Protein AF-K2IH68-F1 (afdb_monomer_lite)

Radius of gyration: 15.51 Å; chains: 1; bounding box: 39×21×40 Å

Secondary structure (DSSP, 8-state):
--HHHHHHHHHHHHHHHHHHHGGGTTPPTTSSPPP-S---BTTTTBPTT---HHHHHHHHHHHHHHHHTS--HHHHHHHHHHHHHH-

pLDDT: mean 97.51, std 4.26, range [61.75, 98.88]

Organism: NCBI:txid745411

InterPro domains:
  IPR005502 ADP-ribosylation/Crystallin J1 [PF03747] (9-85)
  IPR036705 ADP-ribosylation/Crystallin J1 superfamily [G3DSA:1.10.4080.10] (2-87)
  IPR036705 ADP-ribosylation/Crystallin J1 superfamily [SSF101478] (3-87)
  IPR050792 ADP-ribosylglycohydrolase-like [PTHR16222] (4-84)

Structure (mmCIF, N/CA/C/O backbone):
data_AF-K2IH68-F1
#
_entry.id   AF-K2IH68-F1
#
loop_
_atom_site.group_PDB
_atom_site.id
_atom_site.type_symbol
_atom_site.label_atom_id
_atom_site.label_alt_id
_atom_site.label_comp_id
_atom_site.label_asym_id
_atom_site.label_entity_id
_atom_site.label_seq_id
_atom_site.pdbx_PDB_ins_code
_atom_site.Cartn_x
_atom_site.Cartn_y
_atom_site.Cartn_z
_atom_site.occupancy
_atom_site.B_iso_or_equiv
_atom_site.auth_seq_id
_atom_site.auth_comp_id
_atom_site.auth_asym_id
_atom_site.auth_atom_id
_atom_site.pdbx_PDB_model_num
ATOM 1 N N . MET A 1 1 ? -23.560 4.672 -12.171 1.00 61.75 1 MET A N 1
ATOM 2 C CA . MET A 1 1 ? -22.337 4.285 -11.439 1.00 61.75 1 MET A CA 1
ATOM 3 C C . MET A 1 1 ? -22.559 4.640 -9.980 1.00 61.75 1 MET A C 1
ATOM 5 O O . MET A 1 1 ? -22.747 5.817 -9.687 1.00 61.75 1 MET A O 1
ATOM 9 N N . TYR A 1 2 ? -22.707 3.633 -9.123 1.00 87.19 2 TYR A N 1
ATOM 10 C CA . TYR A 1 2 ? -23.107 3.801 -7.723 1.00 87.19 2 TYR A CA 1
ATOM 11 C C . TYR A 1 2 ? -21.947 4.378 -6.893 1.00 87.19 2 TYR A C 1
ATOM 13 O O . TYR A 1 2 ? -20.786 4.223 -7.258 1.00 87.19 2 TYR A O 1
ATOM 21 N N . MET A 1 3 ? -22.243 5.093 -5.804 1.00 94.62 3 MET A N 1
ATOM 22 C CA . MET A 1 3 ? -21.218 5.718 -4.950 1.00 94.62 3 MET A CA 1
ATOM 23 C C . MET A 1 3 ? -20.242 4.687 -4.360 1.00 94.62 3 MET A C 1
ATOM 25 O O . MET A 1 3 ? -19.050 4.959 -4.258 1.00 94.62 3 MET A O 1
ATOM 29 N N . GLU A 1 4 ? -20.744 3.490 -4.057 1.00 96.06 4 GLU A N 1
ATOM 30 C CA . GLU A 1 4 ? -19.962 2.345 -3.580 1.00 96.06 4 GLU A CA 1
ATOM 31 C C . GLU A 1 4 ? -18.881 1.921 -4.579 1.00 96.06 4 GLU A C 1
ATOM 33 O O . GLU A 1 4 ? -17.737 1.724 -4.190 1.00 96.06 4 GLU A O 1
ATOM 38 N N . ASP A 1 5 ? -19.212 1.873 -5.872 1.00 97.94 5 ASP A N 1
ATOM 39 C CA . ASP A 1 5 ? -18.276 1.511 -6.944 1.00 97.94 5 ASP A CA 1
ATOM 40 C C . ASP A 1 5 ? -17.112 2.511 -7.041 1.00 97.94 5 ASP A C 1
ATOM 42 O O . ASP A 1 5 ? -15.952 2.133 -7.181 1.00 97.94 5 ASP A O 1
ATOM 46 N N . ARG A 1 6 ? -17.398 3.807 -6.853 1.00 97.44 6 ARG A N 1
ATOM 47 C CA . ARG A 1 6 ? -16.359 4.849 -6.791 1.00 97.44 6 ARG A CA 1
ATOM 48 C C . ARG A 1 6 ? -15.464 4.700 -5.563 1.00 97.44 6 ARG A C 1
ATOM 50 O O . ARG A 1 6 ? -14.254 4.859 -5.683 1.00 97.44 6 ARG A O 1
ATOM 57 N N . ALA A 1 7 ? -16.049 4.432 -4.397 1.00 97.00 7 ALA A N 1
ATOM 58 C CA . ALA A 1 7 ? -15.300 4.289 -3.151 1.00 97.00 7 ALA A CA 1
ATOM 59 C C . ALA A 1 7 ? -14.417 3.031 -3.163 1.00 97.00 7 ALA A C 1
ATOM 61 O O . ALA A 1 7 ? -13.227 3.110 -2.862 1.00 97.00 7 ALA A O 1
ATOM 62 N N . ALA A 1 8 ? -14.975 1.893 -3.584 1.00 97.88 8 ALA A N 1
ATOM 63 C CA . ALA A 1 8 ? -14.234 0.650 -3.754 1.00 97.88 8 ALA A CA 1
ATOM 64 C C . ALA A 1 8 ? -13.138 0.803 -4.815 1.00 97.88 8 ALA A C 1
ATOM 66 O O . ALA A 1 8 ? -11.987 0.455 -4.563 1.00 97.88 8 ALA A O 1
ATOM 67 N N . GLY A 1 9 ? -13.466 1.399 -5.965 1.00 98.31 9 GLY A N 1
ATOM 68 C CA . GLY A 1 9 ? -12.510 1.667 -7.034 1.00 98.31 9 GLY A CA 1
ATOM 69 C C . GLY A 1 9 ? -11.358 2.578 -6.608 1.00 98.31 9 GLY A C 1
ATOM 70 O O . GLY A 1 9 ? -10.241 2.377 -7.069 1.00 98.31 9 GLY A O 1
ATOM 71 N N . ALA A 1 10 ? -11.582 3.534 -5.701 1.00 98.38 10 ALA A N 1
ATOM 72 C CA . ALA A 1 10 ? -10.513 4.379 -5.172 1.00 98.38 10 ALA A CA 1
ATOM 73 C C . ALA A 1 10 ? -9.517 3.586 -4.308 1.00 98.38 10 ALA A C 1
ATOM 75 O O . ALA A 1 10 ? -8.311 3.706 -4.509 1.00 98.38 10 ALA A O 1
ATOM 76 N N . LEU A 1 11 ? -10.006 2.753 -3.382 1.00 98.50 11 LEU A N 1
ATOM 77 C CA . LEU A 1 11 ? -9.134 1.967 -2.502 1.00 98.50 11 LEU A CA 1
ATOM 78 C C . LEU A 1 11 ? -8.437 0.823 -3.253 1.00 98.50 11 LEU A C 1
ATOM 80 O O . LEU A 1 11 ? -7.237 0.624 -3.097 1.00 98.50 11 LEU A O 1
ATOM 84 N N . VAL A 1 12 ? -9.167 0.099 -4.104 1.00 98.62 12 VAL A N 1
ATOM 85 C CA . VAL A 1 12 ? -8.586 -0.962 -4.940 1.00 98.62 12 VAL A CA 1
ATOM 86 C C . VAL A 1 12 ? -7.637 -0.366 -5.978 1.00 98.62 12 VAL A C 1
ATOM 88 O O . VAL A 1 12 ? -6.567 -0.913 -6.212 1.00 98.62 12 VAL A O 1
ATOM 91 N N . GLY A 1 13 ? -7.987 0.775 -6.573 1.00 98.75 13 GLY A N 1
ATOM 92 C CA . GLY A 1 13 ? -7.143 1.482 -7.533 1.00 98.75 13 GLY A CA 1
ATOM 93 C C . GLY A 1 13 ? -5.824 1.969 -6.935 1.00 98.75 13 GLY A C 1
ATOM 94 O O . GLY A 1 13 ? -4.813 1.917 -7.628 1.00 98.75 13 GLY A O 1
ATOM 95 N N . LEU A 1 14 ? -5.814 2.372 -5.657 1.00 98.88 14 LEU A N 1
ATOM 96 C CA . LEU A 1 14 ? -4.582 2.657 -4.913 1.00 98.88 14 LEU A CA 1
ATOM 97 C C . LEU A 1 14 ? -3.676 1.421 -4.892 1.00 98.88 14 LEU A C 1
ATOM 99 O O . LEU A 1 14 ? -2.544 1.505 -5.354 1.00 98.88 14 LEU A O 1
ATOM 103 N N . ALA A 1 15 ? -4.198 0.269 -4.460 1.00 98.81 15 ALA A N 1
ATOM 104 C CA . ALA A 1 15 ? -3.415 -0.966 -4.380 1.00 98.81 15 ALA A CA 1
ATOM 105 C C . ALA A 1 15 ? -2.955 -1.490 -5.749 1.00 98.81 15 ALA A C 1
ATOM 107 O O . ALA A 1 15 ? -1.848 -2.004 -5.888 1.00 98.81 15 ALA A O 1
ATOM 108 N N . VAL A 1 16 ?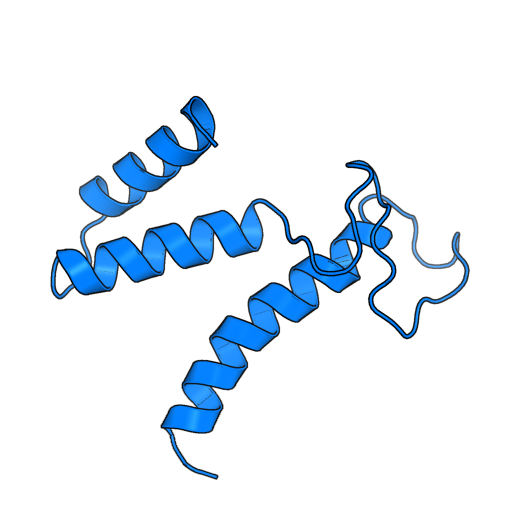 -3.785 -1.337 -6.786 1.00 98.81 16 VAL A N 1
ATOM 109 C CA . VAL A 1 16 ? -3.412 -1.681 -8.166 1.00 98.81 16 VAL A CA 1
ATOM 110 C C . VAL A 1 16 ? -2.295 -0.768 -8.671 1.00 98.81 16 VAL A C 1
ATOM 112 O O . VAL A 1 16 ? -1.353 -1.253 -9.293 1.00 98.81 16 VAL A O 1
ATOM 115 N N . GLY A 1 17 ? -2.389 0.540 -8.419 1.00 98.69 17 GLY A N 1
ATOM 116 C CA . GLY A 1 17 ? -1.369 1.508 -8.819 1.00 98.69 17 GLY A CA 1
ATOM 117 C C . GLY A 1 17 ? -0.030 1.266 -8.129 1.00 98.69 17 GLY A C 1
ATOM 118 O O . GLY A 1 17 ? 0.999 1.283 -8.797 1.00 98.69 17 GLY A O 1
ATOM 119 N N . ASP A 1 18 ? -0.065 0.977 -6.831 1.00 98.81 18 ASP A N 1
ATOM 120 C CA . ASP A 1 18 ? 1.083 0.582 -6.011 1.00 98.81 18 ASP A CA 1
ATOM 121 C C . ASP A 1 18 ? 1.764 -0.682 -6.583 1.00 98.81 18 ASP A C 1
ATOM 123 O O . ASP A 1 18 ? 2.908 -0.627 -7.043 1.00 98.81 18 ASP A O 1
ATOM 127 N N . ALA A 1 19 ? 1.019 -1.787 -6.716 1.00 98.75 19 ALA A N 1
ATOM 128 C CA . ALA A 1 19 ? 1.547 -3.064 -7.208 1.00 98.75 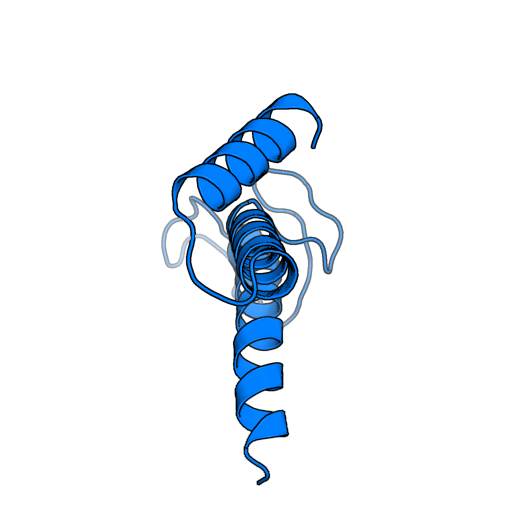19 ALA A CA 1
ATOM 129 C C . ALA A 1 19 ? 2.115 -3.007 -8.642 1.00 98.75 19 ALA A C 1
ATOM 131 O O . ALA A 1 19 ? 3.046 -3.742 -8.972 1.00 98.75 19 ALA A O 1
ATOM 132 N N . VAL A 1 20 ? 1.558 -2.165 -9.521 1.00 98.56 20 VAL A N 1
ATOM 133 C CA . VAL A 1 20 ? 2.107 -1.946 -10.874 1.00 98.56 20 VAL A CA 1
ATOM 134 C C . VAL A 1 20 ? 3.310 -1.000 -10.834 1.00 98.56 20 VAL A C 1
ATOM 136 O O . VAL A 1 20 ? 4.277 -1.196 -11.569 1.00 98.56 20 VAL A O 1
ATOM 139 N N . GLY A 1 21 ? 3.256 0.041 -10.004 1.00 98.12 21 GLY A N 1
ATOM 140 C CA . GLY A 1 21 ? 4.271 1.087 -9.930 1.00 98.12 21 GLY A CA 1
ATOM 141 C C . GLY A 1 21 ? 5.595 0.604 -9.346 1.00 98.12 21 GLY A C 1
ATOM 142 O O . GLY A 1 21 ? 6.649 0.949 -9.883 1.00 98.12 21 GLY A O 1
ATOM 143 N N . THR A 1 22 ? 5.550 -0.237 -8.309 1.00 98.12 22 THR A N 1
ATOM 144 C CA . THR A 1 22 ? 6.754 -0.727 -7.612 1.00 98.12 22 THR A CA 1
ATOM 145 C C . THR A 1 22 ? 7.713 -1.501 -8.527 1.00 98.12 22 THR A C 1
ATOM 147 O O . THR A 1 22 ? 8.929 -1.457 -8.345 1.00 98.12 22 THR A O 1
ATOM 150 N N . THR A 1 23 ? 7.209 -2.126 -9.601 1.00 98.38 23 THR A N 1
ATOM 151 C CA . THR A 1 23 ? 8.037 -2.784 -10.629 1.00 98.38 23 THR A CA 1
ATOM 152 C C . THR A 1 23 ? 9.132 -1.869 -11.190 1.00 98.38 23 THR A C 1
ATOM 154 O O . THR A 1 23 ? 10.211 -2.351 -11.534 1.00 98.38 23 THR A O 1
ATOM 157 N N . LEU A 1 24 ? 8.857 -0.567 -11.303 1.00 98.06 24 LEU A N 1
ATOM 158 C CA . LEU A 1 24 ? 9.748 0.438 -11.893 1.00 98.06 24 LEU A CA 1
ATOM 159 C C . LEU A 1 24 ? 10.228 1.465 -10.863 1.00 98.06 24 LEU A C 1
ATOM 161 O O . LEU A 1 24 ? 10.655 2.567 -11.215 1.00 98.06 24 LEU A O 1
ATOM 165 N N . GLU A 1 25 ? 10.123 1.138 -9.582 1.00 97.81 25 GLU A N 1
ATOM 166 C CA . GLU A 1 25 ? 10.566 2.023 -8.520 1.00 97.81 25 GLU A CA 1
ATOM 167 C C . GLU A 1 25 ? 12.074 2.286 -8.624 1.00 97.81 25 GLU A C 1
ATOM 169 O O . GLU A 1 25 ? 12.867 1.383 -8.887 1.00 97.81 25 GLU A O 1
ATOM 174 N N . PHE A 1 26 ? 12.458 3.554 -8.451 1.00 97.25 26 PHE A N 1
ATOM 175 C CA . PHE A 1 26 ? 13.822 4.073 -8.636 1.00 97.25 26 PHE A CA 1
ATOM 176 C C . PHE A 1 26 ? 14.377 4.038 -10.073 1.00 97.25 26 PHE A C 1
ATOM 178 O O . PHE A 1 26 ? 15.504 4.489 -10.294 1.00 97.25 26 PHE A O 1
ATOM 185 N N . GLU A 1 27 ? 13.601 3.601 -11.067 1.00 97.56 27 GLU A N 1
ATOM 186 C CA . GLU A 1 27 ? 14.018 3.652 -12.468 1.00 97.56 27 GLU A CA 1
ATOM 187 C C . GLU A 1 27 ? 13.932 5.064 -13.056 1.00 97.56 27 GLU A C 1
ATOM 189 O O . GLU A 1 27 ? 13.036 5.866 -12.766 1.00 97.56 27 GLU A O 1
ATOM 194 N N . THR A 1 28 ? 14.861 5.374 -13.960 1.00 97.81 28 THR A N 1
ATOM 195 C CA . THR A 1 28 ? 14.817 6.639 -14.697 1.00 97.81 28 THR A CA 1
ATOM 196 C C . THR A 1 28 ? 13.781 6.549 -15.814 1.00 97.81 28 THR A C 1
ATOM 198 O O . THR A 1 28 ? 13.695 5.573 -16.552 1.00 97.81 28 THR A O 1
ATOM 201 N N . ARG A 1 29 ? 12.978 7.596 -16.011 1.00 96.88 29 ARG A N 1
ATOM 202 C CA . ARG A 1 29 ? 12.003 7.615 -17.112 1.00 96.88 29 ARG A CA 1
ATOM 203 C C . ARG A 1 29 ? 12.696 7.346 -18.458 1.00 96.88 29 ARG A C 1
ATOM 205 O O . ARG A 1 29 ? 13.549 8.122 -18.876 1.00 96.88 29 ARG A O 1
ATOM 212 N N . GLY A 1 30 ? 12.275 6.284 -19.148 1.00 96.94 30 GLY A N 1
ATOM 213 C CA . GLY A 1 30 ? 12.821 5.885 -20.450 1.00 96.94 30 GLY A CA 1
ATOM 214 C C . GLY A 1 30 ? 14.043 4.95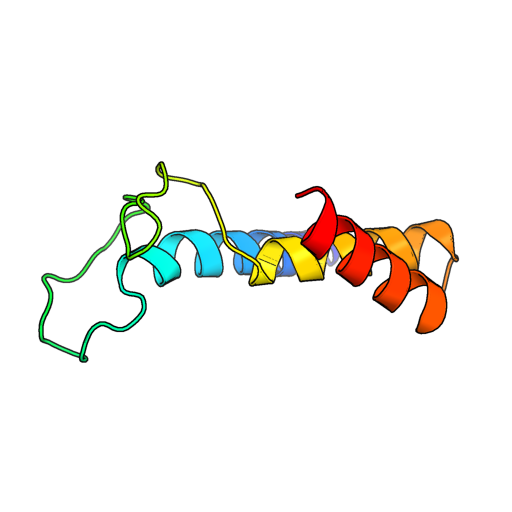8 -20.395 1.00 96.94 30 GLY A C 1
ATOM 215 O O . GLY A 1 30 ? 14.530 4.586 -21.459 1.00 96.94 30 GLY A O 1
ATOM 216 N N . SER A 1 31 ? 14.527 4.561 -19.207 1.00 97.44 31 SER A N 1
ATOM 217 C CA . SER A 1 31 ? 15.592 3.548 -19.066 1.00 97.44 31 SER A CA 1
ATOM 218 C C . SER A 1 31 ? 15.090 2.107 -19.181 1.00 97.44 31 SER A C 1
ATOM 220 O O . SER A 1 31 ? 15.895 1.193 -19.330 1.00 97.44 31 SER A O 1
ATOM 222 N N . PHE A 1 32 ? 13.774 1.897 -19.130 1.00 96.44 32 PHE A N 1
ATOM 223 C CA . PHE A 1 32 ? 13.138 0.585 -19.056 1.00 96.44 32 PHE A CA 1
ATOM 224 C C . PHE A 1 32 ? 12.193 0.329 -20.237 1.00 96.44 32 PHE A C 1
ATOM 226 O O . PHE A 1 32 ? 11.692 1.253 -20.883 1.00 96.44 32 PHE A O 1
ATOM 233 N N . THR A 1 33 ? 11.911 -0.951 -20.497 1.00 96.12 33 THR A N 1
ATOM 234 C CA . THR A 1 33 ? 10.846 -1.339 -21.435 1.00 96.12 33 THR A CA 1
ATOM 235 C C . THR A 1 33 ? 9.490 -1.064 -20.784 1.00 96.12 33 THR A C 1
ATOM 237 O O . THR A 1 33 ? 9.282 -1.534 -19.665 1.00 96.12 33 THR A O 1
ATOM 240 N N . PRO A 1 34 ? 8.565 -0.331 -21.435 1.00 96.69 34 PRO A N 1
ATOM 241 C CA . PRO A 1 34 ? 7.260 -0.035 -20.856 1.00 96.69 34 PRO A CA 1
ATOM 242 C C . PRO A 1 34 ? 6.522 -1.301 -20.417 1.00 96.69 34 PRO A C 1
ATOM 244 O O . PRO A 1 34 ? 6.381 -2.241 -21.199 1.00 96.69 34 PRO A O 1
ATOM 247 N N . ILE A 1 35 ? 6.027 -1.297 -19.182 1.00 97.25 35 ILE A N 1
ATOM 248 C CA . ILE A 1 35 ? 5.146 -2.346 -18.671 1.00 97.25 35 ILE A CA 1
ATOM 249 C C . ILE A 1 35 ? 3.691 -1.992 -18.984 1.00 97.25 35 ILE A C 1
ATOM 251 O O . ILE A 1 35 ? 3.298 -0.825 -18.949 1.00 97.25 35 ILE A O 1
ATOM 255 N N . THR A 1 36 ? 2.893 -3.006 -19.301 1.00 97.56 36 THR A N 1
ATOM 256 C CA . THR A 1 36 ? 1.458 -2.861 -19.600 1.00 97.56 36 THR A CA 1
ATOM 257 C C . THR A 1 36 ? 0.593 -3.809 -18.776 1.00 97.56 36 THR A C 1
ATOM 259 O O . THR A 1 36 ? -0.601 -3.918 -19.034 1.00 97.56 36 THR A O 1
ATOM 262 N N . ASP A 1 37 ? 1.201 -4.523 -17.829 1.00 98.38 37 ASP A N 1
ATOM 263 C CA . ASP A 1 37 ? 0.555 -5.519 -16.983 1.00 98.38 37 ASP A CA 1
ATOM 264 C C . ASP A 1 37 ? 1.231 -5.552 -15.604 1.00 98.38 37 ASP A C 1
ATOM 266 O O . ASP A 1 37 ? 2.295 -4.961 -15.395 1.00 98.38 37 ASP A O 1
ATOM 270 N N . MET A 1 38 ? 0.610 -6.249 -14.664 1.00 98.50 38 MET A N 1
ATOM 271 C CA . MET A 1 38 ? 1.087 -6.447 -13.305 1.00 98.50 38 MET A CA 1
ATOM 272 C C . MET A 1 38 ? 2.094 -7.601 -13.266 1.00 98.50 38 MET A C 1
ATOM 274 O O . MET A 1 38 ? 1.722 -8.769 -13.186 1.00 98.50 38 MET A O 1
ATOM 278 N N . VAL A 1 39 ? 3.385 -7.271 -13.336 1.00 98.31 39 VAL A N 1
ATOM 279 C CA . VAL A 1 39 ? 4.463 -8.265 -13.509 1.00 98.31 39 VAL A CA 1
ATOM 280 C C . VAL A 1 39 ? 5.298 -8.5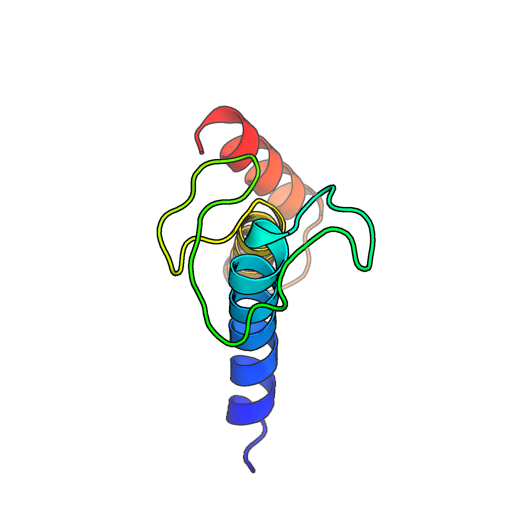28 -12.249 1.00 98.31 39 VAL A C 1
ATOM 282 O O . VAL A 1 39 ? 6.093 -9.466 -12.242 1.00 98.31 39 VAL A O 1
ATOM 285 N N . GLY A 1 40 ? 5.112 -7.748 -11.178 1.00 98.31 40 GLY A N 1
ATOM 286 C CA . GLY A 1 40 ? 5.922 -7.848 -9.956 1.00 98.31 40 GLY A CA 1
ATOM 287 C C . GLY A 1 40 ? 7.363 -7.365 -10.170 1.00 98.31 40 GLY A C 1
ATOM 288 O O . GLY A 1 40 ? 7.610 -6.455 -10.960 1.00 98.31 40 GLY A O 1
ATOM 289 N N . GLY A 1 41 ? 8.331 -7.966 -9.481 1.00 97.94 41 GLY A N 1
ATOM 290 C CA . GLY A 1 41 ? 9.745 -7.605 -9.563 1.00 97.94 41 GLY A CA 1
ATOM 291 C C . GLY A 1 41 ? 10.079 -6.369 -8.730 1.00 97.94 41 GLY A C 1
ATOM 292 O O . GLY A 1 41 ? 9.818 -6.345 -7.527 1.00 97.94 41 GLY A O 1
ATOM 293 N N . GLY A 1 42 ? 10.700 -5.373 -9.365 1.00 97.19 42 GLY A N 1
ATOM 294 C CA . GLY A 1 42 ? 11.147 -4.157 -8.690 1.00 97.19 42 GLY A CA 1
ATOM 295 C C . GLY A 1 42 ? 12.282 -4.396 -7.680 1.00 97.19 42 GLY A C 1
ATOM 296 O O . GLY A 1 42 ? 12.848 -5.495 -7.606 1.00 97.19 42 GLY A O 1
ATOM 297 N N . PRO A 1 43 ? 12.626 -3.375 -6.878 1.00 97.94 43 PRO A N 1
ATOM 298 C CA . PRO A 1 43 ? 13.720 -3.446 -5.907 1.00 97.94 43 PRO A CA 1
ATOM 299 C C . PRO A 1 43 ? 13.490 -4.500 -4.811 1.00 97.94 43 PRO A C 1
ATOM 301 O O . PRO A 1 43 ? 14.453 -5.006 -4.235 1.00 97.94 43 PRO A O 1
ATOM 304 N N . PHE A 1 44 ? 12.233 -4.866 -4.555 1.00 97.62 44 PHE A N 1
ATOM 305 C CA . PHE A 1 44 ? 11.839 -5.799 -3.497 1.00 97.62 44 PHE A CA 1
ATOM 306 C C . PHE A 1 44 ? 11.565 -7.231 -3.991 1.00 97.62 44 PHE A C 1
ATOM 308 O O . PHE A 1 44 ? 11.220 -8.090 -3.185 1.00 97.62 44 PHE A O 1
ATOM 315 N N . GLN A 1 45 ? 11.737 -7.512 -5.291 1.00 97.81 45 GLN A N 1
ATOM 316 C CA . GLN A 1 45 ? 11.499 -8.833 -5.904 1.00 97.81 45 GLN A CA 1
ATOM 317 C C . GLN A 1 45 ? 10.098 -9.401 -5.619 1.00 97.81 45 GLN A C 1
ATOM 319 O O . GLN A 1 45 ? 9.928 -10.585 -5.318 1.00 97.81 45 GLN A O 1
ATOM 324 N N . LEU A 1 46 ? 9.088 -8.543 -5.723 1.00 98.44 46 LEU A N 1
ATOM 325 C CA . LEU A 1 46 ? 7.704 -8.884 -5.426 1.00 98.44 46 LEU A CA 1
ATOM 326 C C . LEU A 1 46 ? 7.116 -9.860 -6.452 1.00 98.44 46 LEU A C 1
ATOM 328 O O . LEU A 1 46 ? 7.441 -9.838 -7.640 1.00 98.44 46 LEU A O 1
ATOM 332 N N . GLN A 1 47 ? 6.196 -10.705 -6.006 1.00 98.62 47 GLN A N 1
ATOM 333 C CA . GLN A 1 47 ? 5.312 -11.457 -6.889 1.00 98.62 47 GLN A CA 1
ATOM 334 C C . GLN A 1 47 ? 4.267 -10.519 -7.505 1.00 98.62 47 GLN A C 1
ATOM 336 O O . GLN A 1 47 ? 3.868 -9.526 -6.897 1.00 98.62 47 GLN A O 1
ATOM 341 N N . ALA A 1 48 ? 3.786 -10.848 -8.705 1.00 98.50 48 ALA A N 1
ATOM 342 C CA . ALA A 1 48 ? 2.702 -10.106 -9.341 1.00 98.50 48 ALA A CA 1
ATOM 343 C C . ALA A 1 48 ? 1.477 -10.007 -8.409 1.00 98.50 48 ALA A C 1
ATOM 345 O O . ALA A 1 48 ? 0.988 -11.020 -7.907 1.00 98.50 48 ALA A O 1
ATOM 346 N N . GLY A 1 49 ? 0.997 -8.782 -8.177 1.00 98.19 49 GLY A N 1
ATOM 347 C CA . GLY A 1 49 ? -0.130 -8.495 -7.282 1.00 98.19 49 GLY A CA 1
ATOM 348 C C . GLY A 1 49 ? 0.242 -8.149 -5.847 1.00 98.19 49 GLY A C 1
ATOM 349 O O . GLY A 1 49 ? -0.632 -7.704 -5.104 1.00 98.19 49 GLY A O 1
ATOM 350 N N . GLN A 1 50 ? 1.507 -8.301 -5.455 1.00 98.56 50 GLN A N 1
ATOM 351 C CA . GLN A 1 50 ? 1.986 -7.743 -4.196 1.00 98.56 50 GLN A CA 1
ATOM 352 C C . GLN A 1 50 ? 2.198 -6.230 -4.334 1.00 98.56 50 GLN A C 1
ATOM 354 O O . GLN A 1 50 ? 2.647 -5.744 -5.370 1.00 98.56 50 GLN A O 1
ATOM 359 N N . TRP A 1 51 ? 1.850 -5.514 -3.274 1.00 98.69 51 TRP A N 1
ATOM 360 C CA . TRP A 1 51 ? 1.896 -4.059 -3.118 1.00 98.69 51 TRP A CA 1
ATOM 361 C C . TRP A 1 51 ? 2.831 -3.695 -1.955 1.00 98.69 51 TRP A C 1
ATOM 363 O O . TRP A 1 51 ? 3.262 -4.590 -1.219 1.00 98.69 51 TRP A O 1
ATOM 373 N N . THR A 1 52 ? 3.163 -2.415 -1.785 1.00 98.50 52 THR A N 1
ATOM 374 C CA . THR A 1 52 ? 4.181 -1.955 -0.831 1.00 98.50 52 THR A CA 1
ATOM 375 C C . THR A 1 52 ? 3.589 -1.344 0.451 1.00 98.50 52 THR A C 1
ATOM 377 O O . THR A 1 52 ? 2.478 -1.649 0.910 1.00 98.50 52 THR A O 1
ATOM 380 N N . ASP A 1 53 ? 4.389 -0.517 1.113 1.00 98.31 53 ASP A N 1
ATOM 381 C CA . ASP A 1 53 ? 4.028 0.259 2.283 1.00 98.31 53 ASP A CA 1
ATOM 382 C C . ASP A 1 53 ? 2.860 1.222 2.027 1.00 98.31 53 ASP A C 1
ATOM 384 O O . ASP A 1 53 ? 2.037 1.392 2.926 1.00 98.31 53 ASP A O 1
ATOM 388 N N . ASP A 1 54 ? 2.698 1.760 0.815 1.00 98.69 54 ASP A N 1
ATOM 389 C CA . ASP A 1 54 ? 1.576 2.638 0.446 1.00 98.69 54 ASP A CA 1
ATOM 390 C C . ASP A 1 54 ? 0.219 1.984 0.760 1.00 98.69 54 ASP A C 1
ATOM 392 O O . ASP A 1 54 ? -0.605 2.523 1.516 1.00 98.69 54 ASP A O 1
ATOM 396 N N . THR A 1 55 ? -0.008 0.774 0.243 1.00 98.75 55 THR A N 1
ATOM 397 C CA . THR A 1 55 ? -1.232 0.011 0.520 1.00 98.75 55 THR A CA 1
ATOM 398 C C . THR A 1 55 ? -1.294 -0.458 1.972 1.00 98.75 55 THR A C 1
ATOM 400 O O . THR A 1 55 ? -2.366 -0.420 2.585 1.00 98.75 55 THR A O 1
ATOM 403 N N . SER A 1 56 ? -0.159 -0.829 2.573 1.00 98.62 56 SER A N 1
ATOM 404 C CA . SER A 1 56 ? -0.093 -1.203 3.995 1.00 98.62 56 SER A CA 1
ATOM 405 C C . SER A 1 56 ? -0.591 -0.078 4.911 1.00 98.62 56 SER A C 1
ATOM 407 O O . SER A 1 56 ? -1.393 -0.307 5.825 1.00 98.62 56 SER A O 1
ATOM 409 N N . MET A 1 57 ? -0.158 1.158 4.654 1.00 98.69 57 MET A N 1
ATOM 410 C CA . MET A 1 57 ? -0.553 2.348 5.408 1.00 98.69 57 MET A CA 1
ATOM 411 C C . MET A 1 57 ? -2.012 2.719 5.148 1.00 98.69 57 MET A C 1
ATOM 413 O O . MET A 1 57 ? -2.738 3.030 6.097 1.00 98.69 57 MET A O 1
ATOM 417 N N . ALA A 1 58 ? -2.486 2.608 3.903 1.00 98.81 58 ALA A N 1
ATOM 418 C CA . ALA A 1 58 ? -3.896 2.816 3.575 1.00 98.81 58 ALA A CA 1
ATOM 419 C C . ALA A 1 58 ? -4.815 1.838 4.332 1.00 98.81 58 ALA A C 1
ATOM 421 O O . ALA A 1 58 ? -5.833 2.253 4.895 1.00 98.81 58 ALA A O 1
ATOM 422 N N . LEU A 1 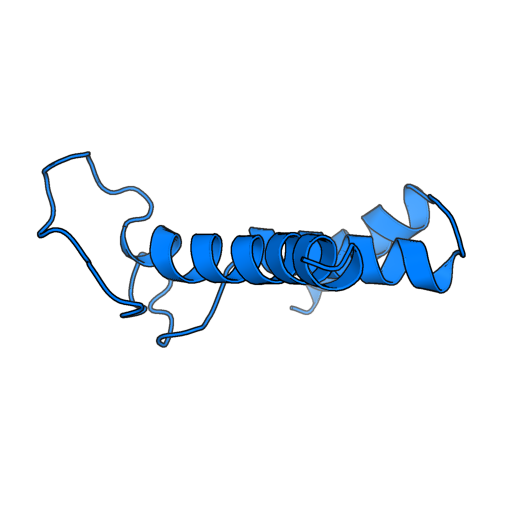59 ? -4.439 0.557 4.417 1.00 98.62 59 LEU A N 1
ATOM 423 C CA . LEU A 1 59 ? -5.177 -0.455 5.180 1.00 98.62 59 LEU A CA 1
ATOM 424 C C . LEU A 1 59 ? -5.145 -0.180 6.686 1.00 98.62 59 LEU A C 1
ATOM 426 O O . LEU A 1 59 ? -6.179 -0.279 7.350 1.00 98.62 59 LEU A O 1
ATOM 430 N N . CYS A 1 60 ? -3.994 0.219 7.231 1.00 98.69 60 CYS A N 1
ATOM 431 C CA . CYS A 1 60 ? -3.879 0.610 8.636 1.00 98.69 60 CYS A CA 1
ATOM 432 C C . CYS A 1 60 ? -4.801 1.792 8.979 1.00 98.69 60 CYS A C 1
ATOM 434 O O . CYS A 1 60 ? -5.510 1.740 9.988 1.00 98.69 60 CYS A O 1
ATOM 436 N N . LEU A 1 61 ? -4.843 2.823 8.127 1.00 98.81 61 LEU A N 1
ATOM 437 C CA . LEU A 1 61 ? -5.765 3.951 8.273 1.00 98.81 61 LEU A CA 1
ATOM 438 C C . LEU A 1 61 ? -7.227 3.494 8.177 1.00 98.81 61 LEU A C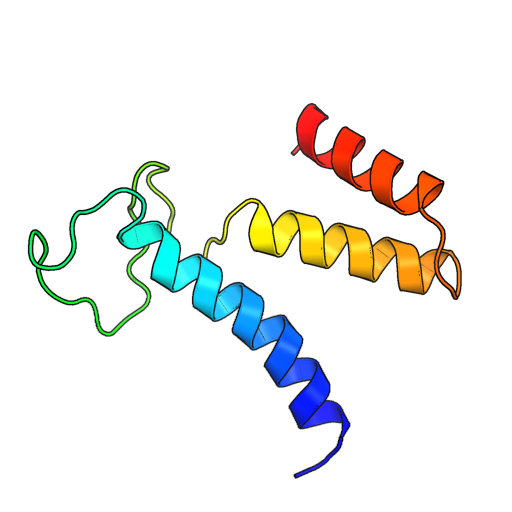 1
ATOM 440 O O . LEU A 1 61 ? -8.027 3.839 9.044 1.00 98.81 61 LEU A O 1
ATOM 444 N N . GLY A 1 62 ? -7.577 2.686 7.173 1.00 98.56 62 GLY A N 1
ATOM 445 C CA . GLY A 1 62 ? -8.932 2.151 7.012 1.00 98.56 62 GLY A CA 1
ATOM 446 C C . GLY A 1 62 ? -9.403 1.363 8.238 1.00 98.56 62 GLY A C 1
ATOM 447 O O . GLY A 1 62 ? -10.510 1.579 8.730 1.00 98.56 62 GLY A O 1
ATOM 448 N N . HIS A 1 63 ? -8.541 0.507 8.791 1.00 98.56 63 HIS A N 1
ATOM 449 C CA . HIS A 1 63 ? -8.825 -0.227 10.024 1.00 98.56 63 HIS A CA 1
ATOM 450 C C . HIS A 1 63 ? -8.993 0.697 11.234 1.00 98.56 63 HIS A C 1
ATOM 452 O O . HIS A 1 63 ? -9.881 0.453 12.048 1.00 98.56 63 HIS A O 1
ATOM 458 N N . SER A 1 64 ? -8.178 1.749 11.354 1.00 98.81 64 SER A N 1
ATOM 459 C CA . SER A 1 64 ? -8.320 2.735 12.431 1.00 98.81 64 SER A CA 1
ATOM 460 C C . SER A 1 64 ? -9.666 3.454 12.359 1.00 98.81 64 SER A C 1
ATOM 462 O O . SER A 1 64 ? -10.407 3.466 13.341 1.00 98.81 64 SER A O 1
ATOM 464 N N . LEU A 1 65 ? -10.036 3.947 11.172 1.00 98.81 65 LEU A N 1
ATOM 465 C CA . LEU A 1 65 ? -11.297 4.658 10.945 1.00 98.81 65 LEU A CA 1
ATOM 466 C C . LEU A 1 65 ? -12.518 3.811 11.316 1.00 98.81 65 LEU A C 1
ATOM 468 O O . LEU A 1 65 ? -13.441 4.300 11.969 1.00 98.81 65 LEU A O 1
ATOM 472 N N . LEU A 1 66 ? -12.517 2.536 10.915 1.00 98.56 66 LEU A N 1
ATOM 473 C CA . LEU A 1 66 ? -13.601 1.602 11.218 1.00 98.56 66 LEU A CA 1
ATOM 474 C C . LEU A 1 66 ? -13.657 1.253 12.707 1.00 98.56 66 LEU A C 1
ATOM 476 O O . LEU A 1 66 ? -14.739 1.240 13.290 1.00 98.56 66 LEU A O 1
ATOM 480 N N . TYR A 1 67 ? -12.507 0.976 13.326 1.00 98.62 67 TYR A N 1
ATOM 481 C CA . TYR A 1 67 ? -12.436 0.567 14.728 1.00 98.62 67 TYR A CA 1
ATOM 482 C C . TYR A 1 67 ? -12.817 1.702 15.686 1.00 98.62 67 TYR A C 1
ATOM 484 O O . TYR A 1 67 ? -13.548 1.478 16.648 1.00 98.62 67 TYR A O 1
ATOM 492 N N . GLN A 1 68 ? -12.354 2.921 15.406 1.00 98.56 68 GLN A N 1
ATOM 493 C CA . GLN A 1 68 ? -12.617 4.105 16.227 1.00 98.56 68 GLN A CA 1
ATOM 494 C C . GLN A 1 68 ? -13.959 4.774 15.892 1.00 98.56 68 GLN A C 1
ATOM 496 O O . GLN A 1 68 ? -14.392 5.677 16.606 1.00 98.56 68 GLN A O 1
ATOM 501 N N . ASN A 1 69 ? -14.631 4.339 14.816 1.00 98.25 69 ASN A N 1
ATOM 502 C CA . ASN A 1 69 ? -15.827 4.981 14.264 1.00 98.25 69 ASN A CA 1
ATOM 503 C C . ASN A 1 69 ? -15.621 6.496 14.039 1.00 98.25 69 ASN A C 1
ATOM 505 O O . ASN A 1 69 ? -16.468 7.327 14.375 1.00 98.25 69 ASN A O 1
ATOM 509 N N . GLY A 1 70 ? -14.451 6.859 13.514 1.00 98.00 70 GLY A N 1
ATOM 510 C CA . GLY A 1 70 ? -13.980 8.237 13.432 1.00 98.00 70 GLY A CA 1
ATOM 511 C C . GLY A 1 70 ? -12.467 8.314 13.258 1.00 98.00 70 GLY A C 1
ATOM 512 O O . GLY A 1 70 ? -11.795 7.302 13.088 1.00 98.00 70 GLY A O 1
ATOM 513 N N . PHE A 1 71 ? -11.926 9.529 13.278 1.00 98.62 71 PHE A N 1
ATOM 514 C CA . PHE A 1 71 ? -10.489 9.753 13.150 1.00 98.62 71 PHE A CA 1
ATOM 515 C C . PHE A 1 71 ? -9.809 9.819 14.522 1.00 98.62 71 PHE A C 1
ATOM 517 O O . PHE A 1 71 ? -10.159 10.669 15.341 1.00 98.62 71 PHE A O 1
ATOM 524 N N . ASP A 1 72 ? -8.799 8.974 14.726 1.00 98.75 72 ASP A N 1
ATOM 525 C CA . ASP A 1 72 ? -7.902 8.994 15.881 1.00 98.75 72 ASP A CA 1
ATOM 526 C C . ASP A 1 72 ? -6.451 8.846 15.397 1.00 98.75 72 ASP A C 1
ATOM 528 O O . ASP A 1 72 ? -6.024 7.785 14.934 1.00 98.75 72 ASP A O 1
ATOM 532 N N . ALA A 1 73 ? -5.678 9.926 15.511 1.00 98.69 73 ALA A N 1
ATOM 533 C CA . ALA A 1 73 ? -4.287 9.946 15.071 1.00 98.69 73 ALA A CA 1
ATOM 534 C C . ALA A 1 73 ? -3.379 9.026 15.908 1.00 98.69 73 ALA A C 1
ATOM 536 O O . ALA A 1 73 ? -2.390 8.505 15.395 1.00 98.69 73 ALA A O 1
ATOM 537 N N . THR A 1 74 ? -3.680 8.819 17.191 1.00 98.81 74 THR A N 1
ATOM 538 C CA . THR A 1 74 ? -2.885 7.944 18.059 1.00 98.81 74 THR A CA 1
ATOM 539 C C . THR A 1 74 ? -3.097 6.480 17.688 1.00 98.81 74 THR A C 1
ATOM 541 O O . THR A 1 74 ? -2.119 5.747 17.544 1.00 98.81 74 THR A O 1
ATOM 544 N N . ASP A 1 75 ? -4.342 6.052 17.465 1.00 98.88 75 ASP A N 1
ATOM 545 C CA . ASP A 1 75 ? -4.642 4.694 16.991 1.00 98.88 75 ASP A CA 1
ATOM 546 C C . ASP A 1 75 ? -4.019 4.423 15.612 1.00 98.88 75 ASP A C 1
ATOM 548 O O . ASP A 1 75 ? -3.358 3.399 15.427 1.00 98.88 75 ASP A O 1
ATOM 552 N N . GLN A 1 76 ? -4.147 5.369 14.676 1.00 98.88 76 GLN A N 1
ATOM 553 C CA . GLN A 1 76 ? -3.520 5.302 13.355 1.00 98.88 76 GLN A CA 1
ATOM 554 C C . GLN A 1 76 ? -1.999 5.102 13.455 1.00 98.88 76 GLN A C 1
ATOM 556 O O . GLN A 1 76 ? -1.461 4.155 12.877 1.00 98.88 76 GLN A O 1
ATOM 561 N N . MET A 1 77 ? -1.304 5.946 14.225 1.00 98.75 77 MET A N 1
ATOM 562 C CA . MET A 1 77 ? 0.151 5.852 14.383 1.00 98.75 77 MET A CA 1
ATOM 563 C C . MET A 1 77 ? 0.582 4.553 15.065 1.00 98.75 77 MET A C 1
ATOM 565 O O . MET A 1 77 ? 1.583 3.960 14.669 1.00 98.75 77 MET A O 1
ATOM 569 N N . ASN A 1 78 ? -0.179 4.065 16.046 1.00 98.75 78 ASN A N 1
ATOM 570 C CA . ASN A 1 78 ? 0.109 2.780 16.680 1.00 98.75 78 ASN A CA 1
ATOM 571 C C . ASN A 1 78 ? 0.039 1.623 15.673 1.00 98.75 78 ASN A C 1
ATOM 573 O O . ASN A 1 78 ? 0.879 0.726 15.714 1.00 98.75 78 ASN A O 1
ATOM 577 N N . ARG A 1 79 ? -0.917 1.643 14.735 1.00 98.75 79 ARG A N 1
ATOM 578 C CA . ARG A 1 79 ? -1.012 0.628 13.671 1.00 98.75 79 ARG A CA 1
ATOM 579 C C . ARG A 1 79 ? 0.159 0.702 12.702 1.00 98.75 79 ARG A C 1
ATOM 581 O O . ARG A 1 79 ? 0.698 -0.343 12.357 1.00 98.75 79 ARG A O 1
ATOM 588 N N . TYR A 1 80 ? 0.589 1.906 12.331 1.00 98.81 80 TYR A N 1
ATOM 589 C CA . TYR A 1 80 ? 1.774 2.095 11.491 1.00 98.81 80 TYR A CA 1
ATOM 590 C C . TYR A 1 80 ? 3.034 1.551 12.166 1.00 98.81 80 TYR A C 1
ATOM 592 O O . TYR A 1 80 ? 3.772 0.779 11.562 1.00 98.81 80 TYR A O 1
ATOM 600 N N . CYS A 1 81 ? 3.245 1.879 13.444 1.00 98.75 81 CYS A N 1
ATOM 601 C CA . CYS A 1 81 ? 4.364 1.359 14.228 1.00 98.75 81 CYS A CA 1
ATOM 602 C C . CYS A 1 81 ? 4.316 -0.168 14.374 1.00 98.75 81 CYS A C 1
ATOM 604 O O . CYS A 1 81 ? 5.354 -0.819 14.292 1.00 98.75 81 CYS A O 1
ATOM 606 N N . ASN A 1 82 ? 3.128 -0.744 14.569 1.00 98.56 82 ASN A N 1
ATOM 607 C CA . ASN A 1 82 ? 2.965 -2.193 14.650 1.00 98.56 82 ASN A CA 1
ATOM 608 C C . ASN A 1 82 ? 3.268 -2.872 13.311 1.00 98.56 82 ASN A C 1
ATOM 610 O O . ASN A 1 82 ? 3.983 -3.868 13.299 1.00 98.56 82 ASN A O 1
ATOM 614 N N . TRP A 1 83 ? 2.772 -2.336 12.194 1.00 98.56 83 TRP A N 1
ATOM 615 C CA . TRP A 1 83 ? 3.116 -2.844 10.865 1.00 98.56 83 TRP A CA 1
ATOM 616 C C . TRP A 1 83 ? 4.621 -2.741 10.606 1.00 98.56 83 TRP A C 1
ATOM 618 O O . TRP A 1 83 ? 5.232 -3.713 10.193 1.00 98.56 83 TRP A O 1
ATOM 628 N N . TYR A 1 84 ? 5.250 -1.618 10.950 1.00 98.44 84 TYR A N 1
ATOM 629 C CA . TYR A 1 84 ? 6.695 -1.454 10.793 1.00 98.44 84 TYR A CA 1
ATOM 630 C C . TYR A 1 84 ? 7.515 -2.477 11.603 1.00 98.44 84 TYR A C 1
ATOM 632 O O . TYR A 1 84 ? 8.577 -2.904 11.161 1.00 98.44 84 TYR A O 1
ATOM 640 N N . GLN A 1 85 ? 7.053 -2.861 12.799 1.00 98.38 85 GLN A N 1
ATOM 641 C CA . GLN A 1 85 ? 7.781 -3.790 13.673 1.00 98.38 85 GLN A CA 1
ATOM 642 C C . GLN A 1 85 ? 7.527 -5.270 13.371 1.00 98.38 85 GLN A C 1
ATOM 644 O O . GLN A 1 85 ? 8.410 -6.090 13.625 1.00 98.38 85 GLN A O 1
ATOM 649 N N . TYR A 1 86 ? 6.325 -5.620 12.911 1.00 97.44 86 TYR A N 1
ATOM 650 C CA . TYR A 1 86 ? 5.861 -7.012 12.828 1.00 97.44 86 TYR A CA 1
ATOM 651 C C . TYR A 1 86 ? 5.350 -7.425 11.442 1.00 97.44 86 TYR A C 1
ATOM 653 O O . TYR A 1 86 ? 4.882 -8.557 11.297 1.00 97.44 86 TYR A O 1
ATOM 661 N N . GLY A 1 87 ? 5.361 -6.506 10.477 1.00 87.12 87 GLY A N 1
ATOM 662 C CA . GLY A 1 87 ? 4.953 -6.730 9.090 1.00 87.12 87 GLY A CA 1
ATOM 663 C C . GLY A 1 87 ? 6.022 -7.381 8.230 1.00 87.12 87 GLY A C 1
ATOM 664 O O . GLY A 1 87 ? 7.201 -7.430 8.649 1.00 87.12 87 GLY A O 1
#

Foldseek 3Di:
DDPVCVVVCVLVVQLVCQQQVQQQPPHDVPPDDDDDAQCGQHPVRGHRSDGDVSNQLVVLQVVCCVVVVHDDPVSSVVSSVCVVVPD

Sequence (87 aa):
MYMEDRAAGALVGLAVGDAVGTTLEFETRGSFTPITDMVGGGPFQLQAGQWTDDTSMALCLGHSLLYQNGFDATDQMNRYCNWYQYG